Protein AF-A0AAW0YIJ5-F1 (afdb_monomer)

Secondary structure (DSSP, 8-state):
--TT--TTHHHHTTSPP-SS--EEEEE-S-TTSTT--------S-SPPP-TTS-STTS-HHHHHHHHHHHTT--EEEESS---------------HHHHHHHHHHHHHIIIIIHHHHHHHT---TT---

Structure (mmCIF, N/CA/C/O backbone):
data_AF-A0AAW0YIJ5-F1
#
_entry.id   AF-A0AAW0YIJ5-F1
#
loop_
_atom_site.group_PDB
_atom_site.id
_atom_site.type_symbol
_atom_site.label_atom_id
_atom_site.label_alt_id
_atom_site.label_comp_id
_atom_site.label_asym_id
_atom_site.label_entity_id
_atom_site.label_seq_id
_atom_site.pdbx_PDB_ins_code
_atom_site.Cartn_x
_atom_site.Cartn_y
_atom_site.Cartn_z
_atom_site.occupancy
_atom_site.B_iso_or_equiv
_atom_site.auth_seq_id
_atom_site.auth_comp_id
_atom_site.auth_asym_id
_atom_site.auth_atom_id
_atom_site.pdbx_PDB_model_num
ATOM 1 N N . MET A 1 1 ? 8.818 18.309 2.655 1.00 33.78 1 MET A N 1
ATOM 2 C CA . MET A 1 1 ? 7.654 17.762 1.918 1.00 33.78 1 MET A CA 1
ATOM 3 C C . MET A 1 1 ? 8.141 16.717 0.920 1.00 33.78 1 MET A C 1
ATOM 5 O O . MET A 1 1 ? 8.376 17.043 -0.228 1.00 33.78 1 MET A O 1
ATOM 9 N N . THR A 1 2 ? 8.332 15.475 1.367 1.00 36.03 2 THR A N 1
ATOM 10 C CA . THR A 1 2 ? 8.727 14.316 0.534 1.00 36.03 2 THR A CA 1
ATOM 11 C C . THR A 1 2 ? 8.227 13.038 1.214 1.00 36.03 2 THR A C 1
ATOM 13 O O . THR A 1 2 ? 8.988 12.118 1.468 1.00 36.03 2 THR A O 1
ATOM 16 N N . HIS A 1 3 ? 6.952 12.997 1.612 1.00 42.03 3 HIS A N 1
ATOM 17 C CA . HIS A 1 3 ? 6.403 11.815 2.298 1.00 42.03 3 HIS A CA 1
ATOM 18 C C . HIS A 1 3 ? 6.065 10.674 1.318 1.00 42.03 3 HIS A C 1
ATOM 20 O O . HIS A 1 3 ? 6.001 9.527 1.730 1.00 42.03 3 HIS A O 1
ATOM 26 N N . ASN A 1 4 ? 5.940 10.978 0.018 1.00 50.34 4 ASN A N 1
ATOM 27 C CA . ASN A 1 4 ? 5.612 10.014 -1.042 1.00 50.34 4 ASN A CA 1
ATOM 28 C C . ASN A 1 4 ? 6.745 9.843 -2.068 1.00 50.34 4 ASN A C 1
ATOM 30 O O . ASN A 1 4 ? 6.486 9.433 -3.188 1.00 50.34 4 ASN A O 1
ATOM 34 N N . LEU A 1 5 ? 7.978 10.226 -1.731 1.00 52.59 5 LEU A N 1
ATOM 35 C CA . LEU A 1 5 ? 9.161 10.056 -2.583 1.00 52.59 5 LEU A CA 1
ATOM 36 C C . LEU A 1 5 ? 10.044 8.989 -1.918 1.00 52.59 5 LEU A C 1
ATOM 38 O O . LEU A 1 5 ? 10.923 9.309 -1.127 1.00 52.59 5 LEU A O 1
ATOM 42 N N . VAL A 1 6 ? 9.574 7.741 -1.919 1.00 62.19 6 VAL A N 1
ATOM 43 C CA . VAL A 1 6 ? 9.803 6.693 -2.935 1.00 62.19 6 VAL A CA 1
ATOM 44 C C . VAL A 1 6 ? 11.201 6.116 -2.791 1.00 62.19 6 VAL A C 1
ATOM 46 O O . VAL A 1 6 ? 12.224 6.740 -3.070 1.00 62.19 6 VAL A O 1
ATOM 49 N N . VAL A 1 7 ? 11.191 4.882 -2.306 1.00 66.38 7 VAL A N 1
ATOM 50 C CA . VAL A 1 7 ? 12.228 3.873 -2.454 1.00 66.38 7 VAL A CA 1
ATOM 51 C C . VAL A 1 7 ? 13.074 4.138 -3.711 1.00 66.38 7 VAL A C 1
ATOM 53 O O . VAL A 1 7 ? 12.540 4.272 -4.805 1.00 66.38 7 VAL A O 1
ATOM 56 N N . TYR A 1 8 ? 14.396 4.243 -3.563 1.00 78.62 8 TYR A N 1
ATOM 57 C CA . TYR A 1 8 ? 15.340 4.509 -4.664 1.00 78.62 8 TYR A CA 1
ATOM 58 C C . TYR A 1 8 ? 15.298 5.901 -5.317 1.00 78.62 8 TYR A C 1
ATOM 60 O O . TYR A 1 8 ? 15.930 6.073 -6.358 1.00 78.62 8 TYR A O 1
ATOM 68 N N . LEU A 1 9 ? 14.694 6.926 -4.702 1.00 81.88 9 LEU A N 1
ATOM 69 C CA . LEU A 1 9 ? 14.656 8.291 -5.255 1.00 81.88 9 LEU A CA 1
ATOM 70 C C . LEU A 1 9 ? 16.004 8.799 -5.787 1.00 81.88 9 LEU A C 1
ATOM 72 O O . LEU A 1 9 ? 16.086 9.337 -6.888 1.00 81.88 9 LEU A O 1
ATOM 76 N N . GLN A 1 10 ? 17.072 8.651 -5.003 1.00 84.19 10 GLN A N 1
ATOM 77 C CA . GLN A 1 10 ? 18.390 9.156 -5.401 1.00 84.19 10 GLN A CA 1
ATOM 78 C C . GLN A 1 10 ? 18.934 8.450 -6.643 1.00 84.19 10 GLN A C 1
ATOM 80 O O . GLN A 1 10 ? 19.668 9.056 -7.417 1.00 84.19 10 GLN A O 1
ATOM 85 N N . LYS A 1 11 ? 18.564 7.180 -6.839 1.00 85.88 11 LYS A N 1
ATOM 86 C CA . LYS A 1 11 ? 18.903 6.428 -8.045 1.00 85.88 11 LYS A CA 1
ATOM 87 C C . LYS A 1 11 ? 18.021 6.874 -9.212 1.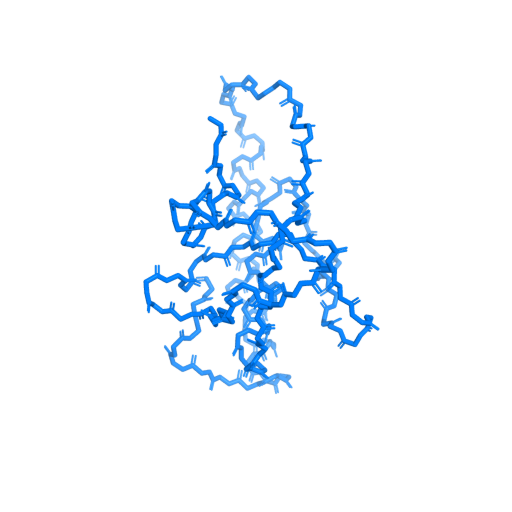00 85.88 11 LYS A C 1
ATOM 89 O O . LYS A 1 11 ? 18.557 7.158 -10.273 1.00 85.88 11 LYS A O 1
ATOM 94 N N . TRP A 1 12 ? 16.714 7.037 -8.986 1.00 85.94 12 TRP A N 1
ATOM 95 C CA . TRP A 1 12 ? 15.769 7.503 -10.004 1.00 85.94 12 TRP A CA 1
ATOM 96 C C . TRP A 1 12 ? 16.179 8.865 -10.582 1.00 85.94 12 TRP A C 1
ATOM 98 O O . TRP A 1 12 ? 16.288 8.992 -11.795 1.00 85.94 12 TRP A O 1
ATOM 108 N N . LYS A 1 13 ? 16.556 9.830 -9.727 1.00 84.44 13 LYS A N 1
ATOM 109 C CA . LYS A 1 13 ? 17.051 11.165 -10.129 1.00 84.44 13 LYS A CA 1
ATOM 110 C C . LYS A 1 13 ? 18.302 11.146 -11.013 1.00 84.44 13 LYS A C 1
ATOM 112 O O . LYS A 1 13 ? 18.578 12.130 -11.684 1.00 84.44 13 LYS A O 1
ATOM 117 N N . ARG A 1 14 ? 19.098 10.075 -10.951 1.00 87.62 14 ARG A N 1
ATOM 118 C CA . ARG A 1 14 ? 20.332 9.910 -11.739 1.00 87.62 14 ARG A CA 1
ATOM 119 C C . ARG A 1 14 ? 20.096 9.135 -13.034 1.00 87.62 14 ARG A C 1
ATOM 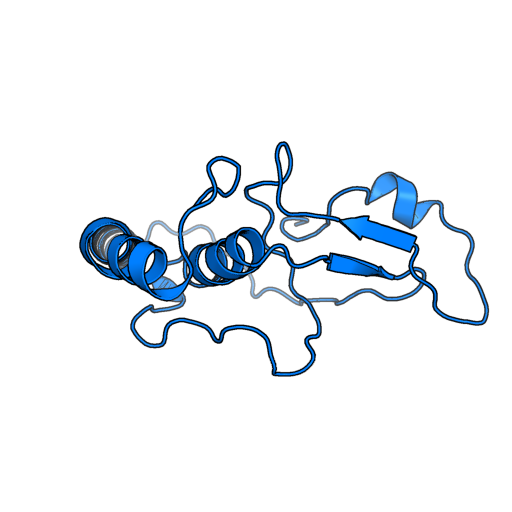121 O O . ARG A 1 14 ? 21.035 8.959 -13.808 1.00 87.62 14 ARG A O 1
ATOM 128 N N . THR A 1 15 ? 18.882 8.636 -13.249 1.00 85.25 15 THR A N 1
ATOM 129 C CA . THR A 1 15 ? 18.531 7.913 -14.470 1.00 85.25 15 THR A CA 1
ATOM 130 C C . THR A 1 15 ? 18.555 8.890 -15.633 1.00 85.25 15 THR A C 1
ATOM 132 O O . THR A 1 15 ? 18.034 9.997 -15.525 1.00 85.25 15 THR A O 1
ATOM 135 N N . LYS A 1 16 ? 19.193 8.494 -16.736 1.00 86.94 16 LYS A N 1
ATOM 136 C CA . LYS A 1 16 ? 19.188 9.291 -17.961 1.00 86.94 16 LYS A CA 1
ATOM 137 C C . LYS A 1 16 ? 17.788 9.291 -18.562 1.00 86.94 16 LYS A C 1
ATOM 139 O O . LYS A 1 16 ? 17.148 8.241 -18.614 1.00 86.94 16 LYS A O 1
ATOM 144 N N . GLU A 1 17 ? 17.367 10.451 -19.042 1.00 84.94 17 GLU A N 1
ATOM 145 C CA . GLU A 1 17 ? 16.127 10.584 -19.792 1.00 84.94 17 GLU A CA 1
ATOM 146 C C . GLU A 1 17 ? 16.197 9.752 -21.078 1.00 84.94 17 GLU A C 1
ATOM 148 O O . GLU A 1 17 ? 17.237 9.677 -21.739 1.00 84.94 17 GLU A O 1
ATOM 153 N N . LYS A 1 18 ? 15.093 9.081 -21.403 1.00 86.19 18 LYS A N 1
ATOM 154 C CA . LYS A 1 18 ? 14.941 8.235 -22.588 1.00 86.19 18 LYS A CA 1
ATOM 155 C C . LYS A 1 18 ? 13.689 8.669 -23.335 1.00 86.19 18 LYS A C 1
ATOM 157 O O . LYS A 1 18 ? 12.720 9.094 -22.716 1.00 86.19 18 LYS A O 1
ATOM 162 N N . SER A 1 19 ? 13.687 8.480 -24.651 1.00 85.38 19 SER A N 1
ATOM 163 C CA . SER A 1 19 ? 12.538 8.785 -25.515 1.00 85.38 19 SER A CA 1
ATOM 164 C C . SER A 1 19 ? 11.320 7.888 -25.270 1.00 85.38 19 SER A C 1
ATOM 166 O O . SER A 1 19 ? 10.210 8.259 -25.639 1.00 85.38 19 SER A O 1
ATOM 168 N N . VAL A 1 20 ? 11.514 6.717 -24.657 1.00 88.44 20 VAL A N 1
ATOM 169 C CA . VAL A 1 20 ? 10.449 5.766 -24.324 1.00 88.44 20 VAL A CA 1
ATOM 170 C C . VAL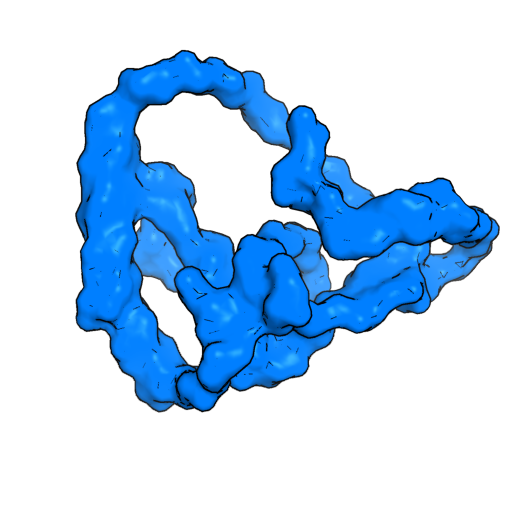 A 1 20 ? 10.504 5.457 -22.834 1.00 88.44 20 VAL A C 1
ATOM 172 O O . VAL A 1 20 ? 11.577 5.194 -22.285 1.00 88.44 20 VAL A O 1
ATOM 175 N N . MET A 1 21 ? 9.335 5.481 -22.195 1.00 87.56 21 MET A N 1
ATOM 176 C CA . MET A 1 21 ? 9.164 5.123 -20.791 1.00 87.56 21 MET A CA 1
ATOM 177 C C . MET A 1 21 ? 9.394 3.622 -20.584 1.00 87.56 21 MET A C 1
ATOM 179 O O . MET A 1 21 ? 8.884 2.790 -21.332 1.00 87.56 21 MET A O 1
ATOM 183 N N . SER A 1 22 ? 10.148 3.274 -19.548 1.00 90.62 22 SER A N 1
ATOM 184 C CA . SER A 1 22 ? 10.502 1.902 -19.199 1.00 90.62 22 SER A CA 1
ATOM 185 C C . SER A 1 22 ? 10.462 1.675 -17.687 1.00 90.62 22 SER A C 1
ATOM 187 O O . SER A 1 22 ? 10.425 2.613 -16.889 1.00 90.62 22 SER A O 1
ATOM 189 N N . VAL A 1 23 ? 10.451 0.408 -17.269 1.00 91.06 23 VAL A N 1
ATOM 190 C CA . VAL A 1 23 ? 10.516 0.058 -15.846 1.00 91.06 23 VAL A CA 1
ATOM 191 C C . VAL A 1 23 ? 11.923 0.356 -15.323 1.00 91.06 23 VAL A C 1
ATOM 193 O O . VAL A 1 23 ? 12.891 -0.307 -15.686 1.00 91.06 23 VAL A O 1
ATOM 196 N N . PHE A 1 24 ? 12.029 1.355 -14.449 1.00 89.94 24 PHE A N 1
ATOM 197 C CA . PHE A 1 24 ? 13.250 1.708 -13.728 1.00 89.94 24 PHE A CA 1
ATOM 198 C C . PHE A 1 24 ? 13.547 0.714 -12.600 1.00 89.94 24 PHE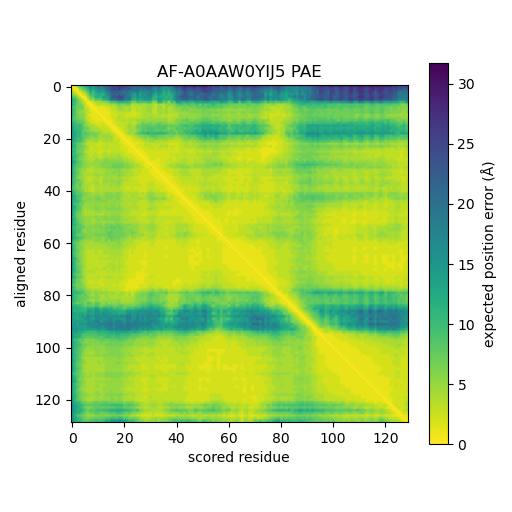 A C 1
ATOM 200 O O . PHE A 1 24 ? 14.696 0.319 -12.394 1.00 89.94 24 PHE A O 1
ATOM 207 N N . HIS A 1 25 ? 12.520 0.328 -11.839 1.00 89.56 25 HIS A N 1
ATOM 208 C CA . HIS A 1 25 ? 12.677 -0.584 -10.712 1.00 89.56 25 HIS A CA 1
ATOM 209 C C . HIS A 1 25 ? 11.381 -1.331 -10.396 1.00 89.56 25 HIS A C 1
ATOM 211 O O . HIS A 1 25 ? 10.300 -0.760 -10.493 1.00 89.56 25 HIS A O 1
ATOM 217 N N . ILE A 1 26 ? 11.493 -2.582 -9.954 1.00 91.56 26 ILE A N 1
ATOM 218 C CA . ILE A 1 26 ? 10.365 -3.389 -9.480 1.00 91.56 26 ILE A CA 1
ATOM 219 C C . ILE A 1 26 ? 10.476 -3.496 -7.963 1.00 91.56 26 ILE A C 1
ATOM 221 O O . ILE A 1 26 ? 11.406 -4.111 -7.442 1.00 91.56 26 ILE A O 1
ATOM 225 N N . ALA A 1 27 ? 9.544 -2.873 -7.249 1.00 89.62 27 ALA A N 1
ATOM 226 C CA . ALA A 1 27 ? 9.514 -2.869 -5.795 1.00 89.62 27 ALA A CA 1
ATOM 227 C C . ALA A 1 27 ? 8.426 -3.807 -5.261 1.00 89.62 27 ALA A C 1
ATOM 229 O O . ALA A 1 27 ? 7.315 -3.858 -5.779 1.00 89.62 27 ALA A O 1
ATOM 230 N N . LYS A 1 28 ? 8.724 -4.492 -4.154 1.00 90.94 28 LYS A N 1
ATOM 231 C CA . LYS A 1 28 ? 7.725 -5.177 -3.323 1.00 90.94 28 LYS A CA 1
ATOM 232 C C . LYS A 1 28 ? 7.636 -4.485 -1.973 1.00 90.94 28 LYS A C 1
ATOM 234 O O . LYS A 1 28 ? 8.641 -4.008 -1.446 1.00 90.94 28 LYS A O 1
ATOM 239 N N . ARG A 1 29 ? 6.443 -4.490 -1.382 1.00 90.44 29 ARG A N 1
ATOM 240 C CA . ARG A 1 29 ? 6.195 -3.962 -0.036 1.00 90.44 29 ARG A CA 1
ATOM 241 C C . ARG A 1 29 ? 6.726 -4.923 1.036 1.00 90.44 29 ARG A C 1
ATOM 243 O O . ARG A 1 29 ? 5.973 -5.617 1.703 1.00 90.44 29 ARG A O 1
ATOM 250 N N . LYS A 1 30 ? 8.047 -5.022 1.148 1.00 88.12 30 LYS A N 1
ATOM 251 C CA . LYS A 1 30 ? 8.768 -5.864 2.117 1.00 88.12 30 LYS A CA 1
ATOM 252 C C . LYS A 1 30 ? 9.790 -5.001 2.845 1.00 88.12 30 LYS A C 1
ATOM 254 O O . LYS A 1 30 ? 10.192 -3.967 2.316 1.00 88.12 30 LYS A O 1
ATOM 259 N N . ALA A 1 31 ? 10.225 -5.432 4.029 1.00 85.69 31 ALA A N 1
ATOM 260 C CA . ALA A 1 31 ? 11.248 -4.726 4.800 1.00 85.69 31 ALA A CA 1
ATOM 261 C C . ALA A 1 31 ? 12.468 -4.375 3.916 1.00 85.69 31 ALA A C 1
ATOM 263 O O . ALA A 1 31 ? 12.923 -5.234 3.153 1.00 85.69 31 ALA A O 1
ATOM 264 N N . PRO A 1 32 ? 12.990 -3.134 3.981 1.00 85.81 32 PRO A N 1
ATOM 265 C CA . PRO A 1 32 ? 12.652 -2.055 4.924 1.00 85.81 32 PRO A CA 1
ATOM 266 C C . PRO A 1 32 ? 11.495 -1.130 4.476 1.00 85.81 32 PRO A C 1
ATOM 268 O O . PRO A 1 32 ? 11.290 -0.069 5.056 1.00 85.81 32 PRO A O 1
ATOM 271 N N . PHE A 1 33 ? 10.761 -1.490 3.422 1.00 86.75 33 PHE A N 1
ATOM 272 C CA . PHE A 1 33 ? 9.692 -0.690 2.808 1.00 86.75 33 PHE A CA 1
ATOM 273 C C . PHE A 1 33 ? 8.299 -1.303 3.023 1.00 86.75 33 PHE A C 1
ATOM 275 O O . PHE A 1 33 ? 7.371 -1.064 2.255 1.00 86.75 33 PHE A O 1
ATOM 282 N N . ASP A 1 34 ? 8.134 -2.098 4.076 1.00 87.19 34 ASP A N 1
ATOM 283 C CA . ASP A 1 34 ? 6.880 -2.743 4.480 1.00 87.19 34 ASP A CA 1
ATOM 284 C C . ASP A 1 34 ? 5.787 -1.738 4.889 1.00 87.19 34 ASP A C 1
ATOM 286 O O . ASP A 1 34 ? 4.603 -2.061 4.856 1.00 87.19 34 ASP A O 1
ATOM 290 N N . LYS A 1 35 ? 6.175 -0.496 5.199 1.00 87.62 35 LYS A N 1
ATOM 291 C CA . LYS A 1 35 ? 5.272 0.636 5.466 1.00 87.62 35 LYS A CA 1
ATOM 292 C C . LYS A 1 35 ? 5.118 1.609 4.297 1.00 87.62 35 LYS A C 1
ATOM 294 O O . LYS A 1 35 ? 4.474 2.639 4.445 1.00 87.62 35 LYS A O 1
ATOM 299 N N . TRP A 1 36 ? 5.694 1.319 3.132 1.00 88.69 36 TRP A N 1
ATOM 300 C CA . TRP A 1 36 ? 5.566 2.196 1.967 1.00 88.69 36 TRP A CA 1
ATOM 301 C C . TRP A 1 36 ? 4.124 2.194 1.431 1.00 88.69 36 TRP A C 1
ATOM 303 O O . TRP A 1 36 ? 3.522 1.129 1.297 1.00 88.69 36 TRP A O 1
ATOM 313 N N . GLU A 1 37 ? 3.577 3.381 1.151 1.00 89.38 37 GLU A N 1
ATOM 314 C CA . GLU A 1 37 ? 2.212 3.603 0.646 1.00 89.38 37 GLU A CA 1
ATOM 315 C C . GLU A 1 37 ? 2.246 4.460 -0.634 1.00 89.38 37 GLU A C 1
ATOM 317 O O . GLU A 1 37 ? 1.943 5.660 -0.600 1.00 89.38 37 GLU A O 1
ATOM 322 N N . PRO A 1 38 ? 2.698 3.902 -1.772 1.00 86.94 38 PRO A N 1
ATOM 323 C CA . PRO A 1 38 ? 2.744 4.650 -3.019 1.00 86.94 38 PRO A CA 1
ATOM 324 C C . PRO A 1 38 ? 1.344 5.014 -3.515 1.00 86.94 38 PRO A C 1
ATOM 326 O O . PRO A 1 38 ? 0.389 4.260 -3.362 1.00 86.94 38 PRO A O 1
ATOM 329 N N . ILE A 1 39 ? 1.251 6.156 -4.195 1.00 85.88 39 ILE A N 1
ATOM 330 C CA . ILE A 1 39 ? 0.165 6.393 -5.150 1.00 85.88 39 ILE A CA 1
ATOM 331 C C . ILE A 1 39 ? 0.601 5.733 -6.456 1.00 85.88 39 ILE A C 1
ATOM 333 O O . ILE A 1 39 ? 1.727 5.955 -6.904 1.00 85.88 39 ILE A O 1
ATOM 337 N N . TYR A 1 40 ? -0.269 4.920 -7.038 1.00 88.75 40 TYR A N 1
ATOM 338 C CA . TYR A 1 40 ? 0.025 4.113 -8.217 1.00 88.75 40 TYR A CA 1
ATOM 339 C C . TYR A 1 40 ? -1.128 4.196 -9.222 1.00 88.75 40 TYR A C 1
ATOM 341 O O . TYR A 1 40 ? -2.232 4.618 -8.880 1.00 88.75 40 TYR A O 1
ATOM 349 N N . VAL A 1 41 ? -0.848 3.806 -10.465 1.00 89.69 41 VAL A N 1
ATOM 350 C CA . VAL A 1 41 ? -1.858 3.586 -11.506 1.00 89.69 41 VAL A CA 1
ATOM 351 C C . VAL A 1 41 ? -2.059 2.078 -11.611 1.00 89.69 41 VAL A C 1
ATOM 353 O O . VAL A 1 41 ? -1.088 1.355 -11.828 1.00 89.69 41 VAL A O 1
ATOM 356 N N . GLY A 1 42 ? -3.287 1.619 -11.381 1.00 90.56 42 GLY A N 1
ATOM 357 C CA . GLY A 1 42 ? -3.660 0.205 -11.423 1.00 90.56 42 GLY A CA 1
ATOM 358 C C . GLY A 1 42 ? -4.337 -0.203 -12.730 1.00 90.56 42 GLY A C 1
ATOM 359 O O . GLY A 1 42 ? -4.502 0.596 -13.652 1.00 90.56 42 GLY A O 1
ATOM 360 N N . THR A 1 43 ? -4.747 -1.464 -12.777 1.00 90.88 43 THR A N 1
ATOM 361 C CA . THR A 1 43 ? -5.486 -2.113 -13.869 1.00 90.88 43 THR A CA 1
ATOM 362 C C . THR A 1 43 ? -6.991 -2.233 -13.598 1.00 90.88 43 THR A C 1
ATOM 364 O O . THR A 1 43 ? -7.721 -2.742 -14.445 1.00 90.88 43 THR A O 1
ATOM 367 N N . ASN A 1 44 ? -7.456 -1.758 -12.438 1.00 90.81 44 ASN A N 1
ATOM 368 C CA . ASN A 1 44 ? -8.791 -1.965 -11.854 1.00 90.81 44 ASN A CA 1
ATOM 369 C C . ASN A 1 44 ? -9.041 -3.384 -11.313 1.00 90.81 44 ASN A C 1
ATOM 371 O O . ASN A 1 44 ? -10.137 -3.661 -10.832 1.00 90.81 44 ASN A O 1
ATOM 375 N N . ALA A 1 45 ? -8.048 -4.275 -11.361 1.00 93.44 45 ALA A N 1
ATOM 376 C CA . ALA A 1 45 ? -8.100 -5.572 -10.682 1.00 93.44 45 ALA A CA 1
ATOM 377 C C . ALA A 1 45 ? -7.646 -5.484 -9.213 1.00 93.44 45 ALA A C 1
ATOM 379 O O . ALA A 1 45 ? -7.781 -6.442 -8.450 1.00 93.44 45 ALA A O 1
ATOM 380 N N . GLU A 1 46 ? -7.074 -4.349 -8.819 1.00 93.62 46 GLU A N 1
ATOM 381 C CA . GLU A 1 46 ? -6.549 -4.127 -7.484 1.00 93.62 46 GLU A CA 1
ATOM 382 C C . GLU A 1 46 ? -7.684 -3.925 -6.466 1.00 93.62 46 GLU A C 1
ATOM 384 O O . GLU A 1 46 ? -8.702 -3.305 -6.783 1.00 93.62 46 GLU A O 1
ATOM 389 N N . PRO A 1 47 ? -7.521 -4.412 -5.221 1.00 93.38 47 PRO A N 1
ATOM 390 C CA . PRO A 1 47 ? -8.485 -4.186 -4.152 1.00 93.38 47 PRO A CA 1
ATOM 391 C C . PRO A 1 47 ? -8.755 -2.692 -3.969 1.00 93.38 47 PRO A C 1
ATOM 393 O O . PRO A 1 47 ? -7.826 -1.884 -3.885 1.00 93.38 47 PRO A O 1
ATOM 396 N N . LEU A 1 48 ? -10.033 -2.332 -3.867 1.00 93.38 48 LEU A N 1
ATOM 397 C CA . LEU A 1 48 ? -10.462 -0.970 -3.565 1.00 93.38 48 LEU A CA 1
ATOM 398 C C . LEU A 1 48 ? -10.123 -0.592 -2.115 1.00 93.38 48 LEU A C 1
ATOM 400 O O . LEU A 1 48 ? -9.751 -1.437 -1.295 1.00 93.38 48 LEU A O 1
ATOM 404 N N . TYR A 1 49 ? -10.236 0.698 -1.805 1.00 94.31 49 TYR A N 1
ATOM 405 C CA . TYR A 1 49 ? -10.224 1.152 -0.419 1.00 94.31 49 TYR A CA 1
ATOM 406 C C . TYR A 1 49 ? -11.417 0.559 0.333 1.00 94.31 49 TYR A C 1
ATOM 408 O O . TYR A 1 49 ? -12.484 0.350 -0.242 1.00 94.31 49 TYR A O 1
ATOM 416 N N . ASP A 1 50 ? -11.236 0.274 1.621 1.00 95.50 50 ASP A N 1
ATOM 417 C CA . ASP A 1 50 ? -12.353 -0.169 2.450 1.00 95.50 50 ASP A CA 1
ATOM 418 C C . ASP A 1 50 ? -13.260 1.025 2.750 1.00 95.50 50 ASP A C 1
ATOM 420 O O . ASP A 1 50 ? -12.879 1.924 3.499 1.00 95.50 50 ASP A O 1
ATOM 424 N N . GLU A 1 51 ? -14.459 1.020 2.172 1.00 96.00 51 GLU A N 1
ATOM 425 C CA . GLU A 1 51 ? -15.448 2.101 2.291 1.00 96.00 51 GLU A CA 1
ATOM 426 C C . GLU A 1 51 ? -15.917 2.344 3.737 1.00 96.00 51 GLU A C 1
ATOM 428 O O . GLU A 1 51 ? -16.543 3.358 4.038 1.00 96.00 51 GLU A O 1
ATOM 433 N N . ARG A 1 52 ? -15.620 1.424 4.666 1.00 96.06 52 ARG A N 1
ATOM 434 C CA . ARG A 1 52 ? -15.907 1.599 6.098 1.00 96.06 52 ARG A CA 1
ATOM 435 C C . ARG A 1 52 ? -14.905 2.527 6.788 1.00 96.06 52 ARG A C 1
ATOM 437 O O . ARG A 1 52 ? -15.116 2.878 7.949 1.00 96.06 52 ARG A O 1
ATOM 444 N N . LEU A 1 53 ? -13.802 2.874 6.124 1.00 96.00 53 LEU A N 1
ATOM 445 C CA . LEU A 1 53 ? -12.743 3.724 6.658 1.00 96.00 53 LEU A CA 1
ATOM 446 C C . LEU A 1 53 ? -12.843 5.137 6.087 1.00 96.00 53 LEU A C 1
ATOM 448 O O . LEU A 1 53 ? -12.954 5.349 4.884 1.00 96.00 53 LEU A O 1
ATOM 452 N N . SER A 1 54 ? -12.723 6.121 6.969 1.00 93.75 54 SER A N 1
ATOM 453 C CA . SER A 1 54 ? -12.614 7.529 6.612 1.00 93.75 54 SER A CA 1
ATOM 454 C C . SER A 1 54 ? -11.152 7.908 6.364 1.00 93.75 54 SER A C 1
ATOM 456 O O . SER A 1 54 ? -10.230 7.494 7.082 1.00 93.75 54 SER A O 1
ATOM 458 N N . TRP A 1 55 ? -10.942 8.779 5.378 1.00 89.44 55 TRP A N 1
ATOM 459 C CA . TRP A 1 55 ? -9.638 9.384 5.110 1.00 89.44 55 TRP A CA 1
ATOM 460 C C . TRP A 1 55 ? -9.129 10.228 6.298 1.00 89.44 55 TRP A C 1
ATOM 462 O O . TRP A 1 55 ? -7.929 10.267 6.596 1.00 89.44 55 TRP A O 1
ATOM 472 N N . GLU A 1 56 ? -10.028 10.897 7.022 1.00 89.31 5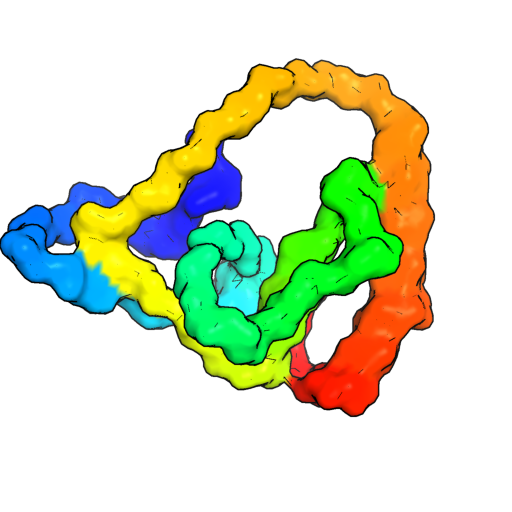6 GLU A N 1
ATOM 473 C CA . GLU A 1 56 ? -9.720 11.717 8.196 1.00 89.31 56 GLU A CA 1
ATOM 474 C C . GLU A 1 56 ? -9.120 10.891 9.337 1.00 89.31 56 GLU A C 1
ATOM 476 O O . GLU A 1 56 ? -8.175 11.369 9.987 1.00 89.31 56 GLU A O 1
ATOM 481 N N . GLY A 1 57 ? -9.631 9.667 9.522 1.00 91.38 57 GLY A N 1
ATOM 482 C CA . GLY A 1 57 ? -9.191 8.693 10.523 1.00 91.38 57 GLY A CA 1
ATOM 483 C C . GLY A 1 57 ? -7.821 8.073 10.240 1.00 91.38 57 GLY A C 1
ATOM 484 O O . GLY A 1 57 ? -7.244 7.464 11.136 1.00 91.38 57 GLY A O 1
ATOM 485 N N . LYS A 1 58 ? -7.258 8.302 9.042 1.00 87.94 58 LYS A N 1
ATOM 486 C CA . LYS A 1 58 ? -5.951 7.799 8.579 1.00 87.94 58 LYS A CA 1
ATOM 487 C C . LYS A 1 58 ? -5.882 6.256 8.544 1.00 87.94 58 LYS A C 1
ATOM 489 O O . LYS A 1 58 ? -6.541 5.550 9.300 1.00 87.94 58 LYS A O 1
ATOM 494 N N . GLY A 1 59 ? -5.056 5.707 7.655 1.00 89.81 59 GLY A N 1
ATOM 495 C CA . GLY A 1 59 ? -4.792 4.259 7.586 1.00 89.81 59 GLY A CA 1
ATOM 496 C C . GLY A 1 59 ? -5.617 3.488 6.550 1.00 89.81 59 GLY A C 1
ATOM 497 O O . GLY A 1 59 ? -5.327 2.319 6.309 1.00 89.81 59 GLY A O 1
ATOM 498 N N . ASP A 1 60 ? -6.550 4.149 5.867 1.00 92.50 60 ASP A N 1
ATOM 499 C CA . ASP A 1 60 ? -7.209 3.677 4.642 1.00 92.50 60 ASP A CA 1
ATOM 500 C C . ASP A 1 60 ? -6.187 3.106 3.637 1.00 92.50 60 ASP A C 1
ATOM 502 O O . ASP A 1 60 ? -6.277 1.949 3.222 1.00 92.50 60 ASP A O 1
ATOM 506 N N . LYS A 1 61 ? -5.123 3.863 3.354 1.00 92.19 61 LYS A N 1
ATOM 507 C CA . LYS A 1 61 ? -4.019 3.442 2.476 1.00 92.19 61 LYS A CA 1
ATOM 508 C C . LYS A 1 61 ? -3.252 2.243 3.011 1.00 92.19 61 LYS A C 1
ATOM 510 O O . LYS A 1 61 ? -3.027 1.292 2.264 1.00 92.19 61 LYS A O 1
ATOM 515 N N . MET A 1 62 ? -2.908 2.232 4.298 1.00 93.31 62 MET A N 1
ATOM 516 C CA . MET A 1 62 ? -2.180 1.120 4.911 1.00 93.31 62 MET A CA 1
ATOM 517 C C . MET A 1 62 ? -2.937 -0.198 4.755 1.00 93.31 62 MET A C 1
ATOM 519 O O . MET A 1 62 ? -2.303 -1.216 4.464 1.00 93.31 62 MET A O 1
ATOM 523 N N . THR A 1 63 ? -4.268 -0.177 4.905 1.00 95.12 63 THR A N 1
ATOM 524 C CA . THR A 1 63 ? -5.111 -1.372 4.763 1.00 95.12 63 THR A CA 1
ATOM 525 C C . THR A 1 63 ? -5.154 -1.889 3.324 1.00 95.12 63 THR A C 1
ATOM 527 O O . THR A 1 63 ? -4.920 -3.079 3.114 1.00 95.12 63 THR A O 1
ATOM 530 N N . GLN A 1 64 ? -5.327 -1.018 2.324 1.00 95.06 64 GLN A N 1
ATOM 531 C CA . GLN A 1 64 ? -5.259 -1.412 0.910 1.00 95.06 64 GLN A CA 1
ATOM 532 C C . GLN A 1 64 ? -3.874 -1.979 0.557 1.00 95.06 64 GLN A C 1
ATOM 534 O O . GLN A 1 64 ? -3.744 -3.055 -0.028 1.00 95.06 64 GLN A O 1
ATOM 539 N N . MET A 1 65 ? -2.813 -1.288 0.976 1.00 94.69 65 MET A N 1
ATOM 540 C CA . MET A 1 65 ? -1.438 -1.713 0.725 1.00 94.69 65 MET A CA 1
ATOM 541 C C . MET A 1 65 ? -1.087 -3.028 1.440 1.00 94.69 65 MET A C 1
ATOM 543 O O . MET A 1 65 ? -0.193 -3.758 1.001 1.00 94.69 65 MET A O 1
ATOM 547 N N . HIS A 1 66 ? -1.748 -3.342 2.560 1.00 95.06 66 HIS A N 1
ATOM 548 C CA . HIS A 1 66 ? -1.593 -4.625 3.241 1.00 95.06 66 HIS A CA 1
ATOM 549 C C . HIS A 1 66 ? -2.133 -5.759 2.365 1.00 95.06 66 HIS A C 1
ATOM 551 O O . HIS A 1 66 ? -1.419 -6.740 2.154 1.00 95.06 66 HIS A O 1
ATOM 557 N N . ILE A 1 67 ? -3.329 -5.591 1.786 1.00 95.88 67 ILE A N 1
ATOM 558 C CA . ILE A 1 67 ? -3.918 -6.577 0.868 1.00 95.88 67 ILE A CA 1
ATOM 559 C C . ILE A 1 67 ? -2.995 -6.802 -0.335 1.00 95.88 67 ILE A C 1
ATOM 561 O O . ILE A 1 67 ? -2.655 -7.943 -0.637 1.00 95.88 67 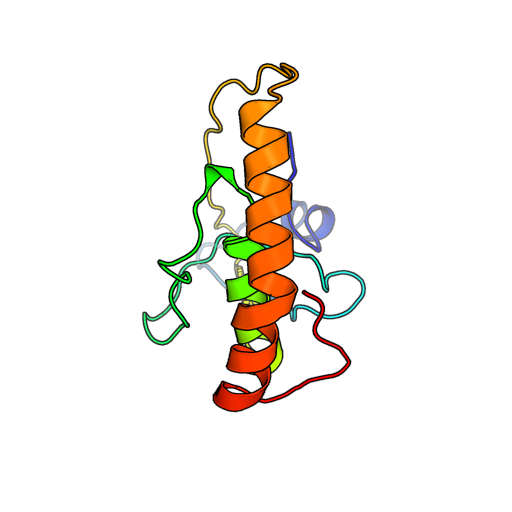ILE A O 1
ATOM 565 N N . LEU A 1 68 ? -2.513 -5.730 -0.973 1.00 95.62 68 LEU A N 1
ATOM 566 C CA . LEU A 1 68 ? -1.592 -5.839 -2.112 1.00 95.62 68 LEU A CA 1
ATOM 567 C C . LEU A 1 68 ? -0.319 -6.624 -1.765 1.00 95.62 68 LEU A C 1
ATOM 569 O O . LEU A 1 68 ? 0.132 -7.456 -2.549 1.00 95.62 68 LEU A O 1
ATOM 573 N N . CYS A 1 69 ? 0.243 -6.411 -0.571 1.00 95.38 69 CYS A N 1
ATOM 574 C CA . CYS A 1 69 ? 1.388 -7.191 -0.105 1.00 95.38 69 CYS A CA 1
ATOM 575 C C . CYS A 1 69 ? 1.045 -8.678 0.071 1.00 95.38 69 CYS A C 1
ATOM 577 O O . CYS A 1 69 ? 1.817 -9.549 -0.343 1.00 95.38 69 CYS A O 1
ATOM 579 N N . VAL A 1 70 ? -0.105 -8.980 0.684 1.00 95.94 70 VAL A N 1
ATOM 580 C CA . VAL A 1 70 ? -0.568 -10.358 0.903 1.00 95.94 70 VAL A CA 1
ATOM 581 C C . VAL A 1 70 ? -0.783 -11.084 -0.430 1.00 95.94 70 VAL A C 1
ATOM 583 O O . VAL A 1 70 ? -0.412 -12.252 -0.552 1.00 95.94 70 VAL A O 1
ATOM 586 N N . LEU A 1 71 ? -1.272 -10.373 -1.446 1.00 94.94 71 LEU A N 1
ATOM 587 C CA . LEU A 1 71 ? -1.468 -10.872 -2.809 1.00 94.94 71 LEU A CA 1
ATOM 588 C C . LEU A 1 71 ? -0.179 -10.888 -3.671 1.00 94.94 71 LEU A C 1
ATOM 590 O O . LEU A 1 71 ? -0.236 -11.249 -4.838 1.00 94.94 71 LEU A O 1
ATOM 594 N N . ASP A 1 72 ? 0.986 -10.552 -3.102 1.00 94.56 72 ASP A N 1
ATOM 595 C CA . ASP A 1 72 ? 2.308 -10.471 -3.764 1.00 94.56 72 ASP A CA 1
ATOM 596 C C . ASP A 1 72 ? 2.424 -9.488 -4.937 1.00 94.56 72 ASP A C 1
ATOM 598 O O . ASP A 1 72 ? 3.237 -9.706 -5.836 1.00 94.56 72 ASP A O 1
ATOM 602 N N . TYR A 1 73 ? 1.670 -8.389 -4.917 1.00 94.81 73 TYR A N 1
ATOM 603 C CA . TYR A 1 73 ? 1.766 -7.376 -5.966 1.00 94.81 73 TYR A CA 1
ATOM 604 C C . TYR A 1 73 ? 3.168 -6.763 -6.070 1.00 94.81 73 TYR A C 1
ATOM 606 O O . TYR A 1 73 ? 3.881 -6.550 -5.079 1.00 94.81 73 TYR A O 1
ATOM 614 N N . GLU A 1 74 ? 3.525 -6.431 -7.307 1.00 93.62 74 GLU A N 1
ATOM 615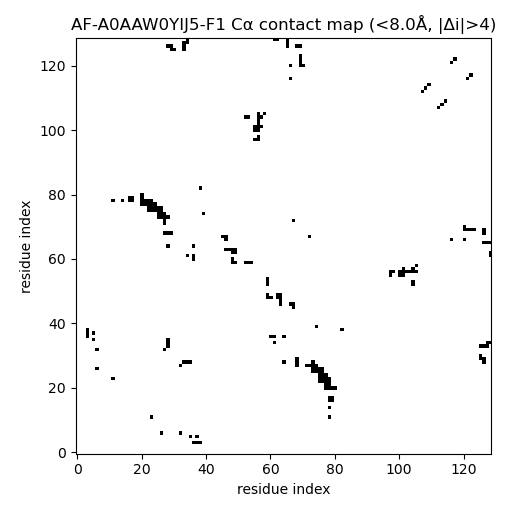 C CA . GLU A 1 74 ? 4.738 -5.716 -7.673 1.00 93.62 74 GLU A CA 1
ATOM 616 C C . GLU A 1 74 ? 4.403 -4.281 -8.065 1.00 93.62 74 GLU A C 1
ATOM 618 O O . GLU A 1 74 ? 3.459 -4.015 -8.805 1.00 93.62 74 GLU A O 1
ATOM 623 N N . PHE A 1 75 ? 5.203 -3.340 -7.574 1.00 91.94 75 PHE A N 1
ATOM 624 C CA . PHE A 1 75 ? 5.113 -1.939 -7.951 1.00 91.94 75 PHE A CA 1
ATOM 625 C C . PHE A 1 75 ? 6.202 -1.631 -8.968 1.00 91.94 75 PHE A C 1
ATOM 627 O O . PHE A 1 75 ? 7.390 -1.586 -8.633 1.00 91.94 75 PHE A O 1
ATOM 634 N N . HIS A 1 76 ? 5.795 -1.406 -10.213 1.00 92.06 76 HIS A N 1
ATOM 635 C CA . HIS A 1 76 ? 6.695 -0.988 -11.279 1.00 92.06 76 HIS A CA 1
ATOM 636 C C . HIS A 1 76 ? 6.908 0.523 -11.201 1.00 92.06 76 HIS A C 1
ATOM 638 O O . HIS A 1 76 ? 6.015 1.321 -11.474 1.00 92.06 76 HIS A O 1
ATOM 644 N N . ILE A 1 77 ? 8.111 0.915 -10.806 1.00 89.19 77 ILE A N 1
ATOM 645 C CA . ILE A 1 77 ? 8.562 2.301 -10.800 1.00 89.19 77 ILE A CA 1
ATOM 646 C C . ILE A 1 77 ? 9.106 2.592 -12.193 1.00 89.19 77 ILE A C 1
ATOM 648 O O . ILE A 1 77 ? 10.011 1.899 -12.656 1.00 89.19 77 ILE A O 1
ATOM 652 N N . LEU A 1 78 ? 8.555 3.601 -12.858 1.00 89.06 78 LEU A N 1
ATOM 653 C CA . LEU A 1 78 ? 8.902 3.961 -14.232 1.00 89.06 78 LEU A CA 1
ATOM 654 C C . LEU A 1 78 ? 10.015 5.020 -14.257 1.00 89.06 78 LEU A C 1
ATOM 656 O O . LEU A 1 78 ? 10.095 5.862 -13.356 1.00 89.06 78 LEU A O 1
ATOM 660 N N . ASP A 1 79 ? 10.885 4.988 -15.269 1.00 87.12 79 ASP A N 1
ATOM 661 C CA . ASP A 1 79 ? 11.725 6.148 -15.583 1.00 87.12 79 ASP A CA 1
ATOM 662 C C . ASP A 1 79 ? 10.891 7.239 -16.270 1.00 87.12 79 ASP A C 1
ATOM 664 O O . ASP A 1 79 ? 9.854 6.970 -16.866 1.00 87.12 79 ASP A O 1
ATOM 668 N N . ASN A 1 80 ? 11.307 8.499 -16.126 1.00 83.12 80 ASN A N 1
ATOM 669 C CA . ASN A 1 80 ? 10.712 9.658 -16.812 1.00 83.12 80 ASN A CA 1
ATOM 670 C C . ASN A 1 80 ? 9.216 9.934 -16.528 1.00 83.12 80 ASN A C 1
ATOM 672 O O . ASN A 1 80 ? 8.648 10.848 -17.118 1.00 83.12 80 ASN A O 1
ATOM 676 N N . ALA A 1 81 ? 8.586 9.220 -15.589 1.00 81.56 81 ALA A N 1
ATOM 677 C CA . ALA A 1 81 ? 7.220 9.471 -15.135 1.00 81.56 81 ALA A CA 1
ATOM 678 C C . ALA A 1 81 ? 7.158 9.646 -13.615 1.00 81.56 81 ALA A C 1
ATOM 680 O O . ALA A 1 81 ? 7.766 8.896 -12.850 1.00 81.56 81 ALA A O 1
ATOM 681 N N . PHE A 1 82 ? 6.398 10.644 -13.169 1.00 78.94 82 PHE A N 1
ATOM 682 C CA . PHE A 1 82 ? 6.157 10.907 -11.756 1.00 78.94 82 PHE A CA 1
ATOM 683 C C . PHE A 1 82 ? 4.784 11.542 -11.554 1.00 78.94 82 PHE A C 1
ATOM 685 O O . PHE A 1 82 ? 4.324 12.350 -12.359 1.00 78.94 82 PHE A O 1
ATOM 692 N N . LEU A 1 83 ? 4.137 11.197 -10.442 1.00 77.62 83 LEU A N 1
ATOM 693 C CA . LEU A 1 83 ? 2.889 11.828 -10.030 1.00 77.62 83 LEU A CA 1
ATOM 694 C C . LEU A 1 83 ? 3.205 13.001 -9.105 1.00 77.62 83 LEU A C 1
ATOM 696 O O . LEU A 1 83 ? 3.773 12.825 -8.023 1.00 77.62 83 LEU A O 1
ATOM 700 N N . VAL A 1 84 ? 2.818 14.206 -9.519 1.00 74.12 84 VAL A N 1
ATOM 701 C CA . VAL A 1 84 ? 2.873 15.385 -8.654 1.00 74.12 84 VAL A CA 1
ATOM 702 C C . VAL A 1 84 ? 1.540 15.518 -7.944 1.00 74.12 84 VAL A C 1
ATOM 704 O O . VAL A 1 84 ? 0.511 15.788 -8.554 1.00 74.12 84 VAL A O 1
ATOM 707 N N . HIS A 1 85 ? 1.566 15.371 -6.627 1.00 72.94 85 HIS A N 1
ATOM 708 C CA . HIS A 1 85 ? 0.449 15.759 -5.781 1.00 72.94 85 HIS A CA 1
ATOM 709 C C . HIS A 1 85 ? 0.735 17.148 -5.206 1.00 72.94 85 HIS A C 1
ATOM 711 O O . HIS A 1 85 ? 1.807 17.363 -4.636 1.00 72.94 85 HIS A O 1
ATOM 717 N N . ARG A 1 86 ? -0.219 18.079 -5.329 1.00 73.94 86 ARG A N 1
ATOM 718 C CA . ARG A 1 86 ? -0.185 19.385 -4.656 1.00 73.94 86 ARG A CA 1
ATOM 719 C C . ARG A 1 86 ? -0.907 19.256 -3.311 1.00 73.94 86 ARG A C 1
ATOM 721 O O . ARG A 1 86 ? -2.123 19.425 -3.271 1.00 73.94 86 ARG A O 1
ATOM 728 N N . PRO A 1 87 ? -0.210 18.936 -2.204 1.00 68.06 87 PRO A N 1
ATOM 729 C CA . PRO A 1 87 ? -0.871 18.876 -0.911 1.00 68.06 87 PRO A CA 1
ATOM 730 C C . PRO A 1 87 ? -1.424 20.254 -0.544 1.00 68.06 87 PRO A C 1
ATOM 732 O O . PRO A 1 87 ? -0.772 21.273 -0.779 1.00 68.06 87 PRO A O 1
ATOM 735 N N . GLY A 1 88 ? -2.601 20.278 0.084 1.00 66.44 88 GLY A N 1
ATOM 736 C CA . GLY A 1 88 ? -3.080 21.474 0.771 1.00 66.44 88 GLY A CA 1
ATOM 737 C C . GLY A 1 88 ? -2.071 21.946 1.825 1.00 66.44 88 GLY A C 1
ATOM 738 O O . GLY A 1 88 ? -1.238 21.166 2.302 1.00 66.44 88 GLY A O 1
ATOM 739 N N . ILE A 1 89 ? -2.136 23.228 2.195 1.00 71.94 89 ILE A N 1
ATOM 740 C CA . ILE A 1 89 ? -1.274 23.805 3.234 1.00 71.94 89 ILE A CA 1
ATOM 741 C C . ILE A 1 89 ? -1.547 23.066 4.550 1.00 71.94 89 ILE A C 1
ATOM 743 O O . ILE A 1 89 ? -2.569 23.279 5.201 1.00 71.94 89 ILE A O 1
ATOM 747 N N . LYS A 1 90 ? -0.626 22.183 4.949 1.00 66.25 90 LYS A N 1
ATOM 748 C CA . LYS A 1 90 ? -0.711 21.454 6.217 1.00 66.25 90 LYS A CA 1
ATOM 749 C C . LYS A 1 90 ? -0.329 22.395 7.356 1.00 66.25 90 LYS A C 1
ATOM 751 O O . LYS A 1 90 ? 0.844 22.504 7.703 1.00 66.25 90 LYS A O 1
ATOM 756 N N . LYS A 1 91 ? -1.310 23.084 7.941 1.00 72.38 91 LYS A N 1
ATOM 757 C CA . LYS A 1 91 ? -1.120 23.755 9.231 1.00 72.38 91 LYS A CA 1
ATOM 758 C C . LYS A 1 91 ? -1.182 22.689 10.320 1.00 72.38 91 LYS A C 1
ATOM 760 O O . LYS A 1 91 ? -2.219 22.054 10.499 1.00 72.38 91 LYS A O 1
ATOM 765 N N . HIS A 1 92 ? -0.071 22.464 11.017 1.00 65.88 92 HIS A N 1
ATOM 766 C CA . HIS A 1 92 ? -0.070 21.621 12.209 1.00 65.88 92 HIS A CA 1
ATOM 767 C C . HIS A 1 92 ? -0.910 22.312 13.283 1.00 65.88 92 HIS A C 1
ATOM 769 O O . HIS A 1 92 ? -0.460 23.248 13.935 1.00 65.88 92 HIS A O 1
ATOM 775 N N . SER A 1 93 ? -2.149 21.862 13.427 1.00 77.31 93 SER A N 1
ATOM 776 C CA . SER A 1 93 ? -3.025 22.206 14.539 1.00 77.31 93 SER A CA 1
ATOM 777 C C . SER A 1 93 ? -3.340 20.917 15.286 1.00 77.31 93 SER A C 1
ATOM 779 O O . SER A 1 93 ? -3.495 19.861 14.668 1.00 77.31 93 SER A O 1
ATOM 781 N N . LYS A 1 94 ? -3.341 20.981 16.620 1.00 79.94 94 LYS A N 1
ATOM 782 C CA . LYS A 1 94 ? -3.843 19.876 17.436 1.00 79.94 94 LYS A CA 1
ATOM 783 C C . LYS A 1 94 ? -5.354 19.841 17.263 1.00 79.94 94 LYS A C 1
ATOM 785 O O . LYS A 1 94 ? -6.017 20.831 17.560 1.00 79.94 94 LYS A O 1
ATOM 790 N N . ASP A 1 95 ? -5.863 18.715 16.793 1.00 86.88 95 ASP A N 1
ATOM 791 C CA . ASP A 1 95 ? -7.279 18.497 16.535 1.00 86.88 95 ASP A CA 1
ATOM 792 C C . ASP A 1 95 ? -7.711 17.256 17.315 1.00 86.88 95 ASP A C 1
ATOM 794 O O . ASP A 1 95 ? -7.481 16.124 16.891 1.00 86.88 95 ASP A O 1
ATOM 798 N N . LYS A 1 96 ? -8.284 17.485 18.503 1.00 91.06 96 LYS A N 1
ATOM 799 C CA . LYS A 1 96 ? -8.688 16.404 19.410 1.00 91.06 96 LYS A CA 1
ATOM 800 C C . LYS A 1 96 ? -9.752 15.506 18.784 1.00 91.06 96 LYS A C 1
ATOM 802 O O . LYS A 1 96 ? -9.653 14.294 18.913 1.00 91.06 96 LYS A O 1
ATOM 807 N N . ALA A 1 97 ? -10.718 16.093 18.078 1.00 90.56 97 ALA A N 1
ATOM 808 C CA . ALA A 1 97 ? -11.783 15.336 17.429 1.00 90.56 97 ALA A CA 1
ATOM 809 C C . ALA A 1 97 ? -11.205 14.395 16.365 1.00 90.56 97 ALA A C 1
ATOM 811 O O . ALA A 1 97 ? -11.585 13.229 16.270 1.00 90.56 97 ALA A O 1
ATOM 812 N N . ARG A 1 98 ? -10.214 14.872 15.605 1.00 89.88 98 ARG A N 1
ATOM 813 C CA . ARG A 1 98 ? -9.504 14.023 14.650 1.00 89.88 98 ARG A CA 1
ATOM 814 C C . ARG A 1 98 ? -8.669 12.937 15.327 1.00 89.88 98 ARG A C 1
ATOM 816 O O . ARG A 1 98 ? -8.631 11.817 14.826 1.00 89.88 98 ARG A O 1
ATOM 823 N N . ASP A 1 99 ? -7.990 13.244 16.426 1.00 92.69 99 ASP A N 1
ATOM 824 C CA . ASP A 1 99 ? -7.202 12.250 17.164 1.00 92.69 99 ASP A CA 1
ATOM 825 C C . ASP A 1 99 ? -8.093 11.138 17.748 1.00 92.69 99 ASP A C 1
ATOM 827 O O . ASP A 1 99 ? -7.730 9.963 17.680 1.00 92.69 99 ASP A O 1
ATOM 831 N N . GLU A 1 100 ? -9.282 11.482 18.248 1.00 95.31 100 GLU A N 1
ATOM 832 C CA . GLU A 1 100 ? -10.301 10.520 18.687 1.00 95.31 100 GLU A CA 1
ATOM 833 C C . GLU A 1 100 ? -10.785 9.640 17.527 1.00 95.31 100 GLU A C 1
ATOM 835 O O . GLU A 1 100 ? -10.828 8.415 17.662 1.00 95.31 100 GLU A O 1
ATOM 840 N N . LEU A 1 101 ? -11.061 10.235 16.361 1.00 94.88 101 LEU A N 1
ATOM 841 C CA . LEU A 1 101 ? -11.439 9.492 15.155 1.00 94.88 101 LEU A CA 1
ATOM 842 C C . LEU A 1 101 ? -10.344 8.502 14.726 1.00 94.88 101 LEU A C 1
ATOM 844 O O . LEU A 1 101 ? -10.641 7.348 14.420 1.00 94.88 101 LEU A O 1
ATOM 848 N N . ILE A 1 102 ? -9.073 8.921 14.747 1.00 95.25 102 ILE A N 1
ATOM 849 C CA . ILE A 1 102 ? -7.932 8.050 14.422 1.00 95.25 102 ILE A CA 1
ATOM 850 C C . ILE A 1 102 ? -7.871 6.853 15.376 1.00 95.25 102 ILE A C 1
ATOM 852 O O . ILE A 1 102 ? -7.642 5.723 14.937 1.00 95.25 102 ILE A O 1
ATOM 856 N N . GLN A 1 103 ? -8.079 7.072 16.676 1.00 96.19 103 GLN A N 1
ATOM 857 C CA . GLN A 1 103 ? -8.069 5.994 17.668 1.00 96.19 103 GLN A CA 1
ATOM 858 C C . GLN A 1 103 ? -9.220 5.009 17.451 1.00 96.19 103 GLN A C 1
ATOM 860 O O . GLN A 1 103 ? -8.986 3.799 17.413 1.00 96.19 103 GLN A O 1
ATOM 865 N N . GLN A 1 104 ? -10.441 5.515 17.257 1.00 96.62 104 GLN A N 1
ATOM 866 C CA . GLN A 1 104 ? -11.621 4.687 16.997 1.00 96.62 104 GLN A CA 1
ATOM 867 C C . GLN A 1 104 ? -11.442 3.853 15.726 1.00 96.62 104 GLN A C 1
ATOM 869 O O . GLN A 1 104 ? -11.648 2.638 15.746 1.00 96.62 104 GLN A O 1
ATOM 874 N N . GLN A 1 105 ? -10.977 4.478 14.643 1.00 97.19 105 GLN A N 1
ATOM 875 C CA . GLN A 1 105 ? -10.733 3.794 13.379 1.00 97.19 105 GLN A CA 1
ATOM 876 C C . GLN A 1 105 ? -9.613 2.756 13.496 1.00 97.19 105 GLN A C 1
ATOM 878 O O . GLN A 1 105 ? -9.764 1.635 13.020 1.00 97.19 105 GLN A O 1
ATOM 883 N N . THR A 1 106 ? -8.514 3.069 14.185 1.00 96.62 106 THR A N 1
ATOM 884 C CA . THR A 1 106 ? -7.418 2.111 14.410 1.00 96.62 106 THR A CA 1
ATOM 885 C C . THR A 1 106 ? -7.891 0.900 15.220 1.00 96.62 106 THR A C 1
ATOM 887 O O . THR A 1 106 ? -7.537 -0.240 14.908 1.00 96.62 106 THR A O 1
ATOM 890 N N . ALA A 1 107 ? -8.727 1.116 16.240 1.00 97.56 107 ALA A N 1
ATOM 891 C CA . ALA A 1 107 ? -9.337 0.031 17.003 1.00 97.56 107 ALA A CA 1
ATOM 892 C C . ALA A 1 107 ? -10.259 -0.826 16.121 1.00 97.56 107 ALA A C 1
ATOM 894 O O . ALA A 1 107 ? -10.190 -2.056 16.177 1.00 97.56 107 ALA A O 1
ATOM 895 N N . PHE A 1 108 ? -11.065 -0.194 15.265 1.00 97.81 108 PHE A N 1
ATOM 896 C CA . PHE A 1 108 ? -11.932 -0.883 14.311 1.00 97.81 108 PHE A CA 1
ATOM 897 C C . PHE A 1 108 ? -11.135 -1.712 13.294 1.00 97.81 108 PHE A C 1
ATOM 899 O O . PHE A 1 108 ? -11.443 -2.888 13.089 1.00 97.81 108 PHE A O 1
ATOM 906 N N . ILE A 1 109 ? -10.056 -1.151 12.737 1.00 97.25 109 ILE A N 1
ATOM 907 C CA . ILE A 1 109 ? -9.152 -1.847 11.814 1.00 97.25 109 ILE A CA 1
ATOM 908 C C . ILE A 1 109 ? -8.598 -3.116 12.462 1.00 97.25 109 ILE A C 1
ATOM 910 O O . ILE A 1 109 ? -8.708 -4.206 11.904 1.00 97.25 109 ILE A O 1
ATOM 914 N N . ASN A 1 110 ? -8.039 -2.995 13.665 1.00 96.38 110 ASN A N 1
ATOM 915 C CA . ASN A 1 110 ? -7.401 -4.124 14.336 1.00 96.38 110 ASN A CA 1
ATOM 916 C C . ASN A 1 110 ? -8.402 -5.197 14.782 1.00 96.38 110 ASN A C 1
ATOM 918 O O . ASN A 1 110 ? -8.086 -6.387 14.741 1.00 96.38 110 ASN A O 1
ATOM 922 N N . LYS A 1 111 ? -9.599 -4.788 15.214 1.00 97.69 111 LYS A N 1
ATOM 923 C CA . LYS A 1 111 ? -10.612 -5.694 15.766 1.00 97.69 111 LYS A CA 1
ATOM 924 C C . LYS A 1 111 ? -11.456 -6.388 14.694 1.00 97.69 111 LYS A C 1
ATOM 926 O O . LYS A 1 111 ? -11.856 -7.529 14.911 1.00 97.69 111 LYS A O 1
ATOM 931 N N . HIS A 1 112 ? -11.727 -5.722 13.572 1.00 97.56 112 HIS A N 1
ATOM 932 C CA . HIS A 1 112 ? -12.665 -6.202 12.550 1.00 97.56 112 HIS A CA 1
ATOM 933 C C . HIS A 1 112 ? -11.999 -6.376 11.181 1.00 97.56 112 HIS A C 1
ATOM 935 O O . HIS A 1 112 ? -11.937 -7.497 10.676 1.00 97.56 112 HIS A O 1
ATOM 941 N N . ILE A 1 113 ? -11.417 -5.308 10.625 1.00 96.88 113 ILE A N 1
ATOM 942 C CA . ILE A 1 113 ? -10.876 -5.303 9.254 1.00 96.88 113 ILE A CA 1
ATOM 943 C C . ILE A 1 113 ? -9.740 -6.316 9.076 1.00 96.88 113 ILE A C 1
ATOM 945 O O . ILE A 1 113 ? -9.781 -7.157 8.182 1.00 96.88 113 ILE A O 1
ATOM 949 N N . LEU A 1 114 ? -8.716 -6.271 9.932 1.00 95.50 114 LEU A N 1
ATOM 950 C CA . LEU A 1 114 ? -7.541 -7.131 9.791 1.00 95.50 114 LEU A CA 1
ATOM 951 C C . LEU A 1 114 ? -7.892 -8.628 9.926 1.00 95.50 114 LEU A C 1
ATOM 953 O O . LEU A 1 114 ? -7.415 -9.420 9.107 1.00 95.50 114 LEU A O 1
ATOM 957 N N . PRO A 1 115 ? -8.715 -9.061 10.903 1.00 96.44 115 PRO A N 1
ATOM 958 C CA . PRO A 1 115 ? -9.210 -10.435 10.948 1.00 96.44 115 PRO A CA 1
ATOM 959 C C . PRO A 1 115 ? -10.006 -10.857 9.709 1.00 96.44 115 PRO A C 1
ATOM 961 O O . PRO A 1 115 ? -9.827 -11.980 9.238 1.00 96.44 115 PRO A O 1
ATOM 964 N N . GLU A 1 116 ? -10.863 -9.988 9.171 1.00 96.94 116 GLU A N 1
ATOM 965 C CA . GLU A 1 116 ? -11.612 -10.262 7.937 1.00 96.94 116 GLU A CA 1
ATOM 966 C C . GLU A 1 116 ? -10.670 -10.427 6.742 1.00 96.94 116 GLU A C 1
ATOM 968 O O . GLU A 1 116 ? -10.760 -11.413 6.014 1.00 96.94 116 GLU A O 1
ATOM 973 N N . TYR A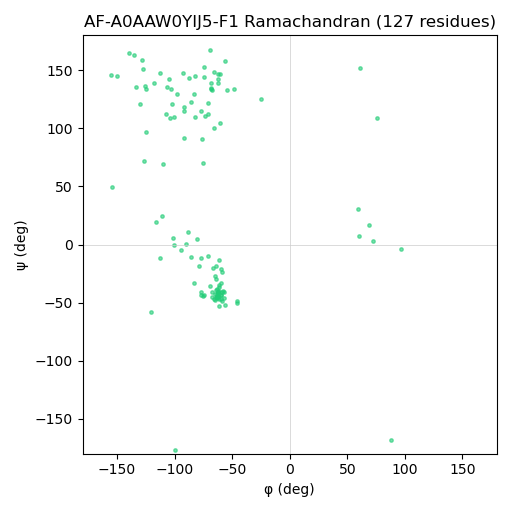 1 117 ? -9.693 -9.535 6.590 1.00 96.44 117 TYR A N 1
ATOM 974 C CA . TYR A 1 117 ? -8.703 -9.608 5.517 1.00 96.44 117 TYR A CA 1
ATOM 975 C C . TYR A 1 117 ? -7.871 -10.881 5.581 1.00 96.44 117 TYR A C 1
ATOM 977 O O . TYR A 1 117 ? -7.634 -11.507 4.552 1.00 96.44 117 TYR A O 1
ATOM 985 N N . LYS A 1 118 ? -7.486 -11.315 6.786 1.00 95.25 118 LYS A N 1
ATOM 986 C CA . LYS A 1 118 ? -6.789 -12.594 6.969 1.00 95.25 118 LYS A CA 1
ATOM 987 C C . LYS A 1 118 ? -7.617 -13.786 6.488 1.00 95.25 118 LYS A C 1
ATOM 989 O O . LYS A 1 118 ? -7.035 -14.756 6.014 1.00 95.25 118 LYS A O 1
ATOM 994 N N . LYS A 1 119 ? -8.949 -13.727 6.605 1.00 96.69 119 LYS A N 1
ATOM 995 C CA . LYS A 1 119 ? -9.854 -14.771 6.097 1.00 96.69 119 LYS A CA 1
ATOM 996 C C . LYS A 1 119 ? -10.040 -14.689 4.582 1.00 96.69 119 LYS A C 1
ATOM 998 O O . LYS A 1 119 ? -10.065 -15.727 3.936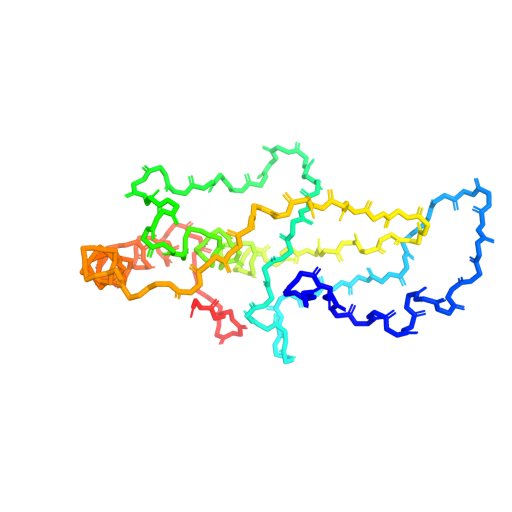 1.00 96.69 119 LYS A O 1
ATOM 1003 N N . LEU A 1 120 ? -10.167 -13.480 4.032 1.00 95.62 120 LEU A N 1
ATOM 1004 C CA . LEU A 1 120 ? -10.439 -13.258 2.606 1.00 95.62 120 LEU A CA 1
ATOM 1005 C C . LEU A 1 120 ? -9.200 -13.449 1.721 1.00 95.62 120 LEU A C 1
ATOM 1007 O O . LEU A 1 120 ? -9.286 -14.073 0.670 1.00 95.62 120 LEU A O 1
ATOM 1011 N N . TYR A 1 121 ? -8.053 -12.920 2.146 1.00 95.06 121 TYR A N 1
ATOM 1012 C CA . TYR A 1 121 ? -6.831 -12.844 1.335 1.00 95.06 121 TYR A CA 1
ATOM 1013 C C . TYR A 1 121 ? -5.697 -13.732 1.862 1.00 95.06 121 TYR A C 1
ATOM 1015 O O . TYR A 1 121 ? -4.694 -13.934 1.179 1.00 95.06 121 TYR A O 1
ATOM 1023 N N . GLY A 1 122 ? -5.839 -14.271 3.074 1.00 94.19 122 GLY A N 1
ATOM 1024 C CA . GLY A 1 122 ? -4.800 -15.042 3.748 1.00 94.19 122 GLY A CA 1
ATOM 1025 C C . GLY A 1 122 ? -3.840 -14.175 4.563 1.00 94.19 122 GLY A C 1
ATOM 1026 O O . GLY A 1 122 ? -4.082 -13.001 4.840 1.00 94.19 122 GLY A O 1
ATOM 1027 N N . ASN A 1 123 ? -2.732 -14.775 4.998 1.00 93.00 123 ASN A N 1
ATOM 1028 C CA . ASN A 1 123 ? -1.753 -14.124 5.866 1.00 93.00 123 ASN A CA 1
ATOM 1029 C C . ASN A 1 123 ? -0.327 -14.355 5.350 1.00 93.00 123 ASN A C 1
ATOM 1031 O O . ASN A 1 123 ? 0.047 -15.481 5.026 1.00 93.00 123 ASN A O 1
ATOM 1035 N N . ARG A 1 124 ? 0.494 -13.300 5.331 1.00 92.06 124 ARG A N 1
ATOM 1036 C CA . ARG A 1 124 ? 1.926 -13.368 5.005 1.00 92.06 124 ARG A CA 1
ATOM 1037 C C . ARG A 1 124 ? 2.732 -12.635 6.069 1.00 92.06 124 ARG A C 1
ATOM 1039 O O . ARG A 1 124 ? 2.581 -11.431 6.242 1.00 92.06 124 ARG A O 1
ATOM 1046 N N . SER A 1 125 ? 3.654 -13.340 6.725 1.00 85.88 125 SER A N 1
ATOM 1047 C CA . SER A 1 125 ? 4.446 -12.818 7.856 1.00 85.88 125 SER A CA 1
ATOM 1048 C C . SER A 1 125 ? 5.307 -11.593 7.530 1.00 85.88 125 SER A C 1
ATOM 1050 O O . SER A 1 125 ? 5.682 -10.853 8.431 1.00 85.88 125 SER A O 1
ATOM 1052 N N . LYS A 1 126 ? 5.617 -11.364 6.249 1.00 88.00 126 LYS A N 1
ATOM 1053 C CA . LYS A 1 126 ? 6.413 -10.219 5.777 1.00 88.00 126 LYS A CA 1
ATOM 1054 C C . LYS A 1 126 ? 5.570 -8.986 5.419 1.00 88.00 126 LYS A C 1
ATOM 1056 O O . LYS A 1 126 ? 6.146 -7.993 4.985 1.00 88.00 126 LYS A O 1
ATOM 1061 N N . CYS A 1 127 ? 4.244 -9.055 5.562 1.00 91.19 127 CYS A N 1
ATOM 1062 C CA . CYS A 1 127 ? 3.324 -7.972 5.227 1.00 91.19 127 CYS A CA 1
ATOM 1063 C C . CYS A 1 127 ? 2.835 -7.267 6.487 1.00 91.19 127 CYS A C 1
ATOM 1065 O O . CYS A 1 127 ? 2.033 -7.810 7.247 1.00 91.19 127 CYS A O 1
ATOM 1067 N N . ALA A 1 128 ? 3.307 -6.039 6.688 1.00 87.12 128 ALA A N 1
ATOM 1068 C CA . ALA A 1 128 ? 2.877 -5.201 7.794 1.00 87.12 128 ALA A CA 1
ATOM 1069 C C . ALA A 1 128 ? 1.561 -4.481 7.464 1.00 87.12 128 ALA A C 1
ATOM 1071 O O . ALA A 1 128 ? 1.305 -4.093 6.320 1.00 87.12 128 ALA A O 1
ATOM 1072 N N . MET A 1 129 ? 0.734 -4.313 8.492 1.00 84.00 129 MET A N 1
ATOM 1073 C CA . MET A 1 129 ? -0.329 -3.310 8.555 1.00 84.00 129 MET A CA 1
ATOM 1074 C C . MET A 1 129 ? 0.160 -2.177 9.440 1.00 84.00 129 MET A C 1
ATOM 1076 O O . MET A 1 129 ? 0.908 -2.480 10.396 1.00 84.00 129 MET A O 1
#

Organism: Cherax quadricarinatus (NCBI:txid27406)

Mean predicted aligned error: 5.81 Å

Sequence (129 aa):
MTHNLVVYLQKWKRTKEKSVMSVFHIAKRKAPFDKWEPIYVGTNAEPLYDERLSWEGKGDKMTQMHILCVLDYEFHILDNAFLVHRPGIKKHSKDKARDELIQQQTAFINKHILPEYKKLYGNRSKCAM

Solvent-accessible surface area (backbone atoms only — not comparable to full-atom values): 8298 Å² total; per-residue (Å²): 144,65,92,78,66,51,91,62,47,78,57,58,75,68,55,77,86,64,101,64,81,46,79,68,44,80,44,59,48,35,81,98,38,31,82,62,73,78,88,81,88,80,86,79,81,63,80,67,70,58,84,90,52,51,76,82,27,54,58,43,61,46,55,37,50,26,53,41,33,48,73,64,50,73,46,74,40,49,41,97,60,82,87,85,79,83,76,74,89,80,73,94,66,93,52,67,71,49,53,53,40,26,52,56,45,51,50,44,38,67,72,48,49,51,58,50,44,39,71,77,66,43,82,46,96,66,43,45,116

Radius of gyration: 16.71 Å; Cα contacts (8 Å, |Δi|>4): 118; chains: 1; bounding box: 36×39×45 Å

pLDDT: mean 87.15, std 11.82, range [33.78, 97.81]

Foldseek 3Di:
DCLQPDDCNVVLVVDDDDPDKDQPDKDACFPPNLVHQHDADDPVPQDDFDPVDDVLLDCSRLLSSLLCNLVGDIDGDMRPDDDDDDDDDDDDDDDVVSVVSNVVRVCCCVVPVVVVSCVVRNDDPRHDD